Protein AF-A0AAU6EHU8-F1 (afdb_monomer)

Mean predicted aligned error: 6.73 Å

Solvent-accessible surface area (backbone atoms only — not comparable to full-atom values): 5356 Å² total; per-residue (Å²): 110,60,78,81,68,72,57,88,82,88,85,90,75,92,48,61,65,59,46,63,71,73,39,63,60,44,76,41,64,34,75,68,90,86,39,78,69,45,77,45,78,43,95,59,70,92,81,73,58,81,70,50,69,75,35,68,69,45,47,51,53,41,51,55,51,53,52,53,49,53,63,30,67,65,66,73,96,74,78,95,127

pLDDT: mean 85.57, std 14.81, range [41.59, 97.5]

Foldseek 3Di:
DCVVVVHDDDDDDPDLLCCLQQDQKDFAAAPDPGDGPDIDGNPDDPDDDPCVCVDPSSVVSSVVVVVSNVVRPPDPDDDDD

Radius of gyration: 14.9 Å; Cα contacts (8 Å, |Δi|>4): 68; chains: 1; bounding box: 27×27×49 Å

Structure (mmCIF, N/CA/C/O backbone):
data_AF-A0AAU6EHU8-F1
#
_entry.id   AF-A0AAU6EHU8-F1
#
loop_
_atom_site.group_PDB
_atom_site.id
_atom_site.type_symbol
_atom_site.label_atom_id
_atom_site.label_alt_id
_atom_site.label_comp_id
_atom_site.label_asym_id
_atom_site.label_entity_id
_atom_site.label_seq_id
_atom_site.pdbx_PDB_ins_code
_atom_site.Cartn_x
_atom_site.Cartn_y
_atom_site.Cartn_z
_atom_site.occupancy
_atom_site.B_iso_or_equiv
_atom_site.auth_seq_id
_atom_site.auth_comp_id
_atom_site.auth_asym_id
_atom_site.auth_atom_id
_atom_site.pdbx_PDB_model_num
ATOM 1 N N . MET A 1 1 ? 2.320 6.622 17.161 1.00 53.00 1 MET A N 1
ATOM 2 C CA . MET A 1 1 ? 3.494 7.493 16.929 1.00 53.00 1 MET A CA 1
ATOM 3 C C . MET A 1 1 ? 3.371 8.309 15.644 1.00 53.00 1 MET A C 1
ATOM 5 O O . MET A 1 1 ? 3.006 9.457 15.785 1.00 53.00 1 MET A O 1
ATOM 9 N N . TRP A 1 2 ? 3.542 7.793 14.414 1.00 62.44 2 TRP A N 1
ATOM 10 C CA . TRP A 1 2 ? 3.483 8.664 13.208 1.00 62.44 2 TRP A CA 1
ATOM 11 C C . TRP A 1 2 ? 2.095 9.243 12.846 1.00 62.44 2 TRP A C 1
ATOM 13 O O . TRP A 1 2 ? 1.989 10.277 12.194 1.00 62.44 2 TRP A O 1
ATOM 23 N N . ARG A 1 3 ? 1.021 8.577 13.289 1.00 60.59 3 ARG A N 1
ATOM 24 C CA . ARG A 1 3 ? -0.379 8.932 13.014 1.00 60.59 3 ARG A CA 1
ATOM 25 C C . ARG A 1 3 ? -0.841 10.066 13.909 1.00 60.59 3 ARG A C 1
ATOM 27 O O . ARG A 1 3 ? -1.632 10.894 13.484 1.00 60.59 3 ARG A O 1
ATOM 34 N N . ASP A 1 4 ? -0.299 10.092 15.118 1.00 67.38 4 ASP A N 1
ATOM 35 C CA . ASP A 1 4 ? -0.644 11.058 16.153 1.00 67.38 4 ASP A CA 1
ATOM 36 C C . ASP A 1 4 ? 0.122 12.374 15.946 1.00 67.38 4 ASP A C 1
ATOM 38 O O . ASP A 1 4 ? -0.324 13.427 16.384 1.00 67.38 4 ASP A O 1
ATOM 42 N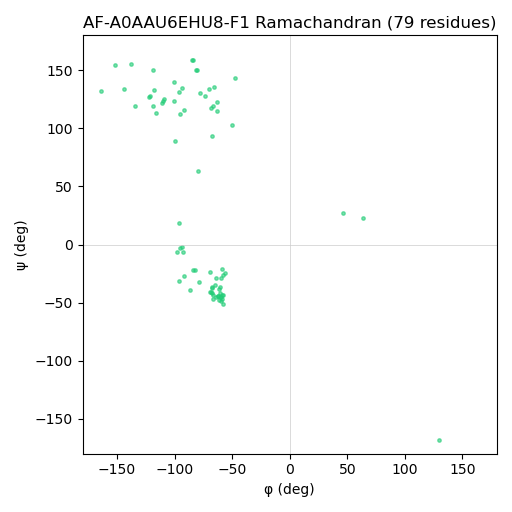 N . THR A 1 5 ? 1.252 12.331 15.228 1.00 77.75 5 THR A N 1
ATOM 43 C CA . THR A 1 5 ? 2.089 13.497 14.904 1.00 77.75 5 THR A CA 1
ATOM 44 C C . THR A 1 5 ? 1.768 14.147 13.555 1.00 77.75 5 THR A C 1
ATOM 46 O O . THR A 1 5 ? 2.404 15.139 13.206 1.00 77.75 5 THR A O 1
ATOM 49 N N . GLY A 1 6 ? 0.826 13.604 12.771 1.00 77.69 6 GLY A N 1
ATOM 50 C CA . GLY A 1 6 ? 0.493 14.128 11.436 1.00 77.69 6 GLY A CA 1
ATOM 51 C C . GLY A 1 6 ? 1.646 14.033 10.427 1.00 77.69 6 GLY A C 1
ATOM 52 O O . GLY A 1 6 ? 1.711 14.799 9.467 1.00 77.69 6 GLY A O 1
ATOM 53 N N . THR A 1 7 ? 2.593 13.122 10.653 1.00 84.44 7 THR A N 1
ATOM 54 C CA . THR A 1 7 ? 3.793 12.994 9.825 1.00 84.44 7 THR A CA 1
ATOM 55 C C . THR A 1 7 ? 3.443 12.367 8.476 1.00 84.44 7 THR A C 1
ATOM 57 O O . THR A 1 7 ? 2.846 11.293 8.421 1.00 84.44 7 THR A O 1
ATOM 60 N N . THR A 1 8 ? 3.843 13.013 7.378 1.00 88.94 8 THR A N 1
ATOM 61 C CA . THR A 1 8 ? 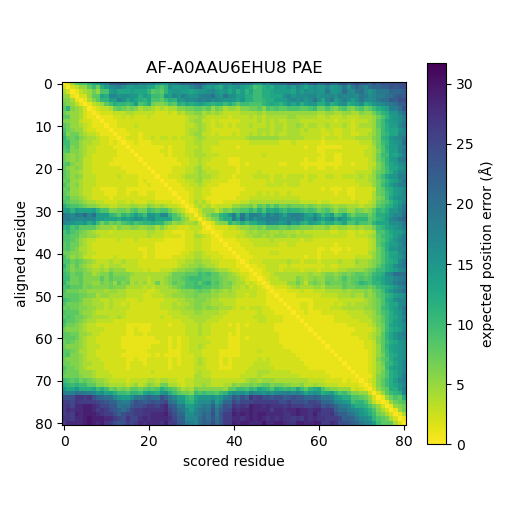3.732 12.421 6.037 1.00 88.94 8 THR A CA 1
ATOM 62 C C . THR A 1 8 ? 4.851 11.407 5.832 1.00 88.94 8 THR A C 1
ATOM 64 O O . THR A 1 8 ? 6.017 11.711 6.076 1.00 88.94 8 THR A O 1
ATOM 67 N N . VAL A 1 9 ? 4.500 10.205 5.375 1.00 89.94 9 VAL A N 1
ATOM 68 C CA . VAL A 1 9 ? 5.439 9.099 5.168 1.00 89.94 9 VAL A CA 1
ATOM 69 C C . VAL A 1 9 ? 5.375 8.657 3.715 1.00 89.94 9 VAL A C 1
ATOM 71 O O . VAL A 1 9 ? 4.302 8.341 3.207 1.00 89.94 9 VAL A O 1
ATOM 74 N N . LEU A 1 10 ? 6.537 8.610 3.066 1.00 93.06 10 LEU A N 1
ATOM 75 C CA . LEU A 1 10 ? 6.720 8.007 1.752 1.00 93.06 10 LEU A CA 1
ATOM 76 C C . LEU A 1 10 ? 7.544 6.730 1.919 1.00 93.06 10 LEU A C 1
ATOM 78 O O . LEU A 1 10 ? 8.652 6.776 2.450 1.00 93.06 10 LEU A O 1
ATOM 82 N N . MET A 1 11 ? 7.005 5.605 1.456 1.00 93.19 11 MET A N 1
ATOM 83 C CA . MET A 1 11 ? 7.690 4.315 1.444 1.00 93.19 11 MET A CA 1
ATOM 84 C C . MET A 1 11 ? 7.839 3.838 0.004 1.00 93.19 11 MET A C 1
ATOM 86 O O . MET A 1 11 ? 6.879 3.864 -0.764 1.00 93.19 11 MET A O 1
ATOM 90 N N . VAL A 1 12 ? 9.044 3.392 -0.342 1.00 92.69 12 VAL A N 1
ATOM 91 C CA . VAL A 1 12 ? 9.345 2.744 -1.619 1.00 92.69 12 VAL A CA 1
ATOM 92 C C . VAL A 1 12 ? 9.632 1.281 -1.318 1.00 92.69 12 VAL A C 1
ATOM 94 O O . VAL A 1 12 ? 10.519 0.977 -0.525 1.00 92.69 12 VAL A O 1
ATOM 97 N N . THR A 1 13 ? 8.865 0.381 -1.926 1.00 93.69 13 THR A N 1
ATOM 98 C CA . THR A 1 13 ? 9.043 -1.066 -1.790 1.00 93.69 13 THR A CA 1
ATOM 99 C C . THR A 1 13 ? 8.873 -1.735 -3.148 1.00 93.69 13 THR A C 1
ATOM 101 O O . THR A 1 13 ? 8.234 -1.189 -4.048 1.00 93.69 13 THR A O 1
ATOM 104 N N . HIS A 1 14 ? 9.480 -2.909 -3.288 1.00 92.00 14 HIS A N 1
ATOM 105 C CA . HIS A 1 14 ? 9.266 -3.802 -4.423 1.00 92.00 14 HIS A CA 1
ATOM 106 C C . HIS A 1 14 ? 8.158 -4.831 -4.138 1.00 92.00 14 HIS A C 1
ATOM 108 O O . HIS A 1 14 ? 7.773 -5.573 -5.038 1.00 92.00 14 HIS A O 1
ATOM 114 N N . ASP A 1 15 ? 7.647 -4.876 -2.904 1.00 94.94 15 ASP A N 1
ATOM 115 C CA . ASP A 1 15 ? 6.581 -5.777 -2.485 1.00 94.94 15 ASP A CA 1
ATOM 116 C C . ASP A 1 15 ? 5.215 -5.074 -2.575 1.00 94.94 15 ASP A C 1
ATOM 118 O O . ASP A 1 15 ? 4.902 -4.137 -1.832 1.00 94.94 15 ASP A O 1
ATOM 122 N N . VAL A 1 16 ? 4.380 -5.538 -3.507 1.00 95.38 16 VAL A N 1
ATOM 123 C CA . VAL A 1 16 ? 3.024 -5.010 -3.711 1.00 95.38 16 VAL A CA 1
ATOM 124 C C . VAL A 1 16 ? 2.129 -5.264 -2.497 1.00 95.38 16 VAL A C 1
ATOM 126 O O . VAL A 1 16 ? 1.285 -4.430 -2.163 1.00 95.38 16 VAL A O 1
ATOM 129 N N . GLU A 1 17 ? 2.303 -6.389 -1.809 1.00 94.88 17 GLU A N 1
ATOM 130 C CA . GLU A 1 17 ? 1.503 -6.730 -0.639 1.00 94.88 17 GLU A CA 1
ATOM 131 C C . GLU A 1 17 ? 1.797 -5.780 0.527 1.00 94.88 17 GLU A C 1
ATOM 133 O O . GLU A 1 17 ? 0.863 -5.310 1.185 1.00 94.88 17 GLU A O 1
ATOM 138 N N . GLU A 1 18 ? 3.070 -5.439 0.752 1.00 94.25 18 GLU A N 1
ATOM 139 C CA . GLU A 1 18 ? 3.453 -4.411 1.726 1.00 94.25 18 GLU A CA 1
ATOM 140 C C . GLU A 1 18 ? 2.878 -3.040 1.356 1.00 94.25 18 GLU A C 1
ATOM 142 O O . GLU A 1 18 ? 2.312 -2.357 2.216 1.00 94.25 18 GLU A O 1
ATOM 147 N N . ALA A 1 19 ? 2.964 -2.658 0.077 1.00 95.38 19 ALA A N 1
ATOM 148 C CA . ALA A 1 19 ? 2.444 -1.383 -0.409 1.00 95.38 19 ALA A CA 1
ATOM 149 C C . ALA A 1 19 ? 0.932 -1.253 -0.158 1.00 95.38 19 ALA A C 1
ATOM 151 O O . ALA A 1 19 ? 0.481 -0.262 0.418 1.00 95.38 19 ALA A O 1
ATOM 152 N N . VAL A 1 20 ? 0.145 -2.274 -0.513 1.00 95.56 20 VAL A N 1
ATOM 153 C CA . VAL A 1 20 ? -1.314 -2.277 -0.304 1.00 95.56 20 VAL A CA 1
ATOM 154 C C . VAL A 1 20 ? -1.667 -2.337 1.186 1.00 95.56 20 VAL A C 1
ATOM 156 O O . VAL A 1 20 ? -2.617 -1.688 1.628 1.00 95.56 20 VAL A O 1
ATOM 159 N N . LEU A 1 21 ? -0.904 -3.078 1.995 1.00 94.12 21 LEU A N 1
ATOM 160 C CA . LEU A 1 21 ? -1.178 -3.202 3.426 1.00 94.12 21 LEU A CA 1
ATOM 161 C C . LEU A 1 21 ? -0.923 -1.902 4.189 1.00 94.12 21 LEU A C 1
ATOM 163 O O . LEU A 1 21 ? -1.701 -1.569 5.085 1.00 94.12 21 LEU A O 1
ATOM 167 N N . LEU A 1 22 ? 0.147 -1.179 3.867 1.00 92.12 22 LEU A N 1
ATOM 168 C CA . LEU A 1 22 ? 0.605 -0.041 4.667 1.00 92.12 22 LEU A CA 1
ATOM 169 C C . LEU A 1 22 ? 0.098 1.304 4.143 1.00 92.12 22 LEU A C 1
ATOM 171 O O . LEU A 1 22 ? -0.129 2.221 4.935 1.00 92.12 22 LEU A O 1
ATOM 175 N N . ALA A 1 23 ? -0.104 1.433 2.832 1.00 93.62 23 ALA A N 1
ATOM 176 C CA . ALA A 1 23 ? -0.366 2.727 2.221 1.00 93.62 23 ALA A CA 1
ATOM 177 C C . ALA A 1 23 ? -1.845 3.137 2.261 1.00 93.62 23 ALA A C 1
ATOM 179 O O . ALA A 1 23 ? -2.768 2.325 2.369 1.00 93.62 23 ALA A O 1
ATOM 180 N N . GLN A 1 24 ? -2.067 4.444 2.140 1.00 93.31 24 GLN A N 1
ATOM 181 C CA . GLN A 1 24 ? -3.375 5.022 1.810 1.00 93.31 24 GLN A CA 1
ATOM 182 C C . GLN A 1 24 ? -3.527 5.217 0.295 1.00 93.31 24 GLN A C 1
ATOM 184 O O . GLN A 1 24 ? -4.637 5.206 -0.228 1.00 93.31 24 GLN A O 1
ATOM 189 N N . ARG A 1 25 ? -2.402 5.389 -0.407 1.00 95.25 25 ARG A N 1
ATOM 190 C CA . ARG A 1 25 ? -2.293 5.574 -1.856 1.00 95.25 25 ARG A CA 1
ATOM 191 C C . ARG A 1 25 ? -1.033 4.859 -2.328 1.00 95.25 25 ARG A C 1
ATOM 193 O O . ARG A 1 25 ? 0.015 5.022 -1.704 1.00 95.25 25 ARG A O 1
ATOM 200 N N . VAL A 1 26 ? -1.128 4.096 -3.409 1.00 97.00 26 VAL A N 1
ATOM 201 C CA . VAL A 1 26 ? 0.018 3.436 -4.046 1.00 97.00 26 VAL A CA 1
ATOM 202 C C . VAL A 1 26 ? 0.297 4.123 -5.374 1.00 97.00 26 VAL A C 1
ATOM 204 O O . VAL A 1 26 ? -0.593 4.237 -6.213 1.00 97.00 26 VA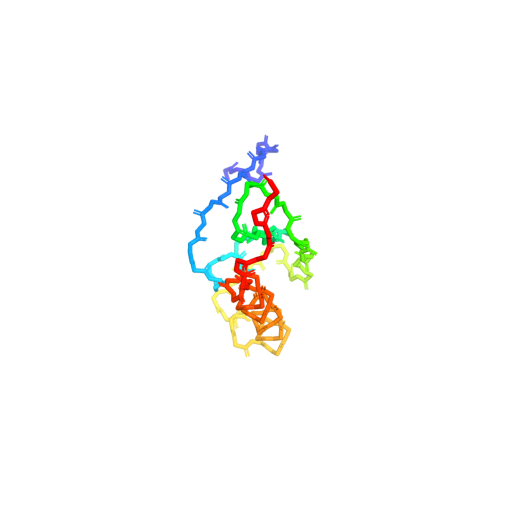L A O 1
ATOM 207 N N . LEU A 1 27 ? 1.531 4.585 -5.561 1.00 95.38 27 LEU A N 1
ATOM 208 C CA . LEU A 1 27 ? 2.002 5.145 -6.825 1.00 95.38 27 LEU A CA 1
ATOM 209 C C . LEU A 1 27 ? 2.822 4.083 -7.555 1.00 95.38 27 LEU A C 1
ATOM 211 O O . LEU A 1 27 ? 3.806 3.582 -7.012 1.00 95.38 27 LEU A O 1
ATOM 215 N N . VAL A 1 28 ? 2.428 3.755 -8.781 1.00 94.06 28 VAL A N 1
ATOM 216 C CA . VAL A 1 28 ? 3.175 2.848 -9.660 1.00 94.06 28 VAL A CA 1
ATOM 2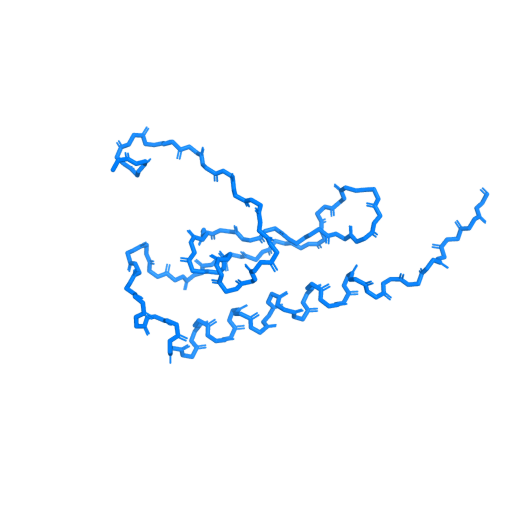17 C C . VAL A 1 28 ? 4.037 3.689 -10.587 1.00 94.06 28 VAL A C 1
ATOM 219 O O . VAL A 1 28 ? 3.552 4.640 -11.198 1.00 94.06 28 VAL A O 1
ATOM 222 N N . PHE A 1 29 ? 5.315 3.346 -10.695 1.00 90.75 29 PHE A N 1
ATOM 223 C CA . PHE A 1 29 ? 6.266 4.017 -11.577 1.00 90.75 29 PHE A CA 1
ATOM 224 C C . PHE A 1 29 ? 6.462 3.195 -12.851 1.00 90.75 29 PHE A C 1
ATOM 226 O O . PHE A 1 29 ? 6.533 1.968 -12.789 1.00 90.75 29 PHE A O 1
ATOM 233 N N . ALA A 1 30 ? 6.555 3.866 -14.000 1.00 85.56 30 ALA A N 1
ATOM 234 C CA . ALA A 1 30 ? 6.891 3.209 -15.262 1.00 85.56 30 ALA A CA 1
ATOM 235 C C . ALA A 1 30 ? 8.403 2.988 -15.406 1.00 85.56 30 ALA A C 1
ATOM 237 O O . ALA A 1 30 ? 9.201 3.806 -14.940 1.00 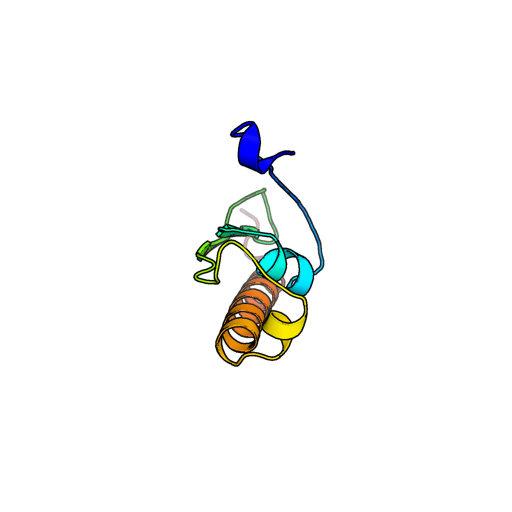85.56 30 ALA A O 1
ATOM 238 N N . CYS A 1 31 ? 8.795 1.931 -16.126 1.00 76.88 31 CYS A N 1
ATOM 239 C CA . CYS A 1 31 ? 10.164 1.789 -16.620 1.00 76.88 31 CYS A CA 1
ATOM 240 C C . CYS A 1 31 ? 10.487 2.932 -17.599 1.00 76.88 31 CYS A C 1
ATOM 242 O O . CYS A 1 31 ? 9.784 3.132 -18.589 1.00 76.88 31 CYS A O 1
ATOM 244 N N . GLY A 1 32 ? 11.541 3.701 -17.310 1.00 71.25 32 GLY A N 1
ATOM 245 C CA . GLY A 1 32 ? 11.894 4.930 -18.030 1.00 71.25 32 GLY A CA 1
ATOM 246 C C .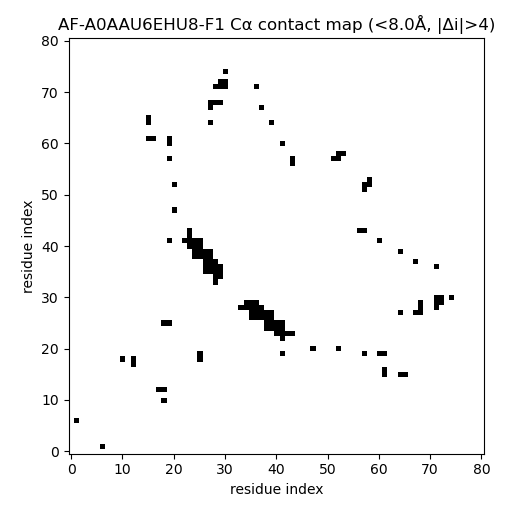 GLY A 1 32 ? 12.130 6.095 -17.062 1.00 71.25 32 GLY A C 1
ATOM 247 O O . GLY A 1 32 ? 12.247 5.866 -15.857 1.00 71.25 32 GLY A O 1
ATOM 248 N N . PRO A 1 33 ? 12.234 7.352 -17.530 1.00 68.12 33 PRO A N 1
ATOM 249 C CA . PRO A 1 33 ? 12.560 8.474 -16.654 1.00 68.12 33 PRO A CA 1
ATOM 250 C C . PRO A 1 33 ? 11.415 8.757 -15.668 1.00 68.12 33 PRO A C 1
ATOM 252 O O . PRO A 1 33 ? 10.488 9.480 -16.008 1.00 68.12 33 PRO A O 1
ATOM 255 N N . GLY A 1 34 ? 11.483 8.180 -14.461 1.00 72.44 34 GLY A N 1
ATOM 256 C CA . GLY A 1 34 ? 10.872 8.643 -13.203 1.00 72.44 34 GLY A CA 1
ATOM 257 C C . GLY A 1 34 ? 9.404 9.090 -13.218 1.00 72.44 34 GLY A C 1
ATOM 258 O O . GLY A 1 34 ? 9.039 9.943 -12.411 1.00 72.44 34 GLY A O 1
ATOM 259 N N . ARG A 1 35 ? 8.565 8.582 -14.127 1.00 85.94 35 ARG A N 1
ATOM 260 C CA . ARG A 1 35 ? 7.164 9.007 -14.259 1.00 85.94 35 ARG A CA 1
ATOM 261 C C . ARG A 1 35 ? 6.241 8.109 -13.447 1.00 85.94 35 ARG A C 1
ATOM 263 O O . ARG A 1 35 ? 6.323 6.883 -13.525 1.00 85.94 35 ARG A O 1
ATOM 270 N N . VAL A 1 36 ? 5.320 8.745 -12.728 1.00 91.00 36 VAL A N 1
ATOM 271 C CA . VAL A 1 36 ? 4.173 8.065 -12.123 1.00 91.00 36 VAL A CA 1
ATOM 272 C C . VAL A 1 36 ? 3.257 7.608 -13.253 1.00 91.00 36 VAL A C 1
ATOM 274 O O . VAL A 1 36 ? 2.761 8.421 -14.029 1.00 91.00 36 VAL A O 1
ATOM 277 N N . ALA A 1 37 ? 3.084 6.299 -13.355 1.00 90.75 37 ALA A N 1
ATOM 278 C CA . ALA A 1 37 ? 2.257 5.636 -14.349 1.00 90.75 37 ALA A CA 1
ATOM 279 C C . ALA A 1 37 ? 0.800 5.528 -13.897 1.00 90.75 37 ALA A C 1
ATOM 281 O O . ALA A 1 37 ? -0.122 5.694 -14.691 1.00 90.75 37 ALA A O 1
ATOM 282 N N . ALA A 1 38 ? 0.602 5.255 -12.609 1.00 93.44 38 ALA A N 1
ATOM 283 C CA . ALA A 1 38 ? -0.716 5.122 -12.021 1.00 93.44 38 ALA A CA 1
ATOM 284 C C . ALA A 1 38 ? -0.697 5.503 -10.543 1.00 93.44 38 ALA A C 1
ATOM 286 O O . ALA A 1 38 ? 0.313 5.368 -9.849 1.00 93.44 38 ALA A O 1
ATOM 287 N N . GLU A 1 39 ? -1.858 5.927 -10.067 1.00 96.31 39 GLU A N 1
ATOM 288 C CA . GLU A 1 39 ? -2.152 6.105 -8.657 1.00 96.31 39 GLU A CA 1
ATOM 289 C C . GLU A 1 39 ? -3.349 5.227 -8.297 1.00 96.31 39 GLU A C 1
ATOM 291 O O . GLU A 1 39 ? -4.392 5.295 -8.946 1.00 96.31 39 GLU A O 1
ATOM 296 N N . VAL A 1 40 ? -3.199 4.414 -7.253 1.00 96.88 40 VAL A N 1
ATOM 297 C CA . VAL A 1 40 ? -4.245 3.522 -6.753 1.00 96.88 40 VAL A CA 1
ATOM 298 C C . VAL A 1 40 ? -4.633 3.947 -5.335 1.00 96.88 40 VAL A C 1
ATOM 300 O O . VAL A 1 40 ? -3.808 3.827 -4.419 1.00 96.88 40 VAL A O 1
ATOM 303 N N . PRO A 1 41 ? -5.864 4.443 -5.112 1.00 96.56 41 PRO A N 1
ATOM 304 C CA . PRO A 1 41 ? -6.365 4.693 -3.767 1.00 96.56 41 PRO A CA 1
ATOM 305 C C . PRO A 1 41 ? -6.620 3.365 -3.042 1.00 96.56 41 PRO A C 1
ATOM 307 O O . PRO A 1 41 ? -7.225 2.447 -3.593 1.00 96.56 41 PRO A O 1
ATOM 310 N N . ILE A 1 42 ? -6.169 3.261 -1.791 1.00 95.81 42 ILE A N 1
ATOM 311 C CA . ILE A 1 42 ? -6.347 2.062 -0.965 1.00 95.81 42 ILE A CA 1
ATOM 312 C C . ILE A 1 42 ? -7.526 2.283 -0.022 1.00 95.81 42 ILE A C 1
ATOM 314 O O . ILE A 1 42 ? -7.359 2.743 1.111 1.00 95.81 42 ILE A O 1
ATOM 318 N N . ASP A 1 43 ? -8.719 1.926 -0.496 1.00 92.69 43 ASP A N 1
ATOM 319 C CA . ASP A 1 43 ? -9.959 1.986 0.285 1.00 92.69 43 ASP A CA 1
ATOM 320 C C . ASP A 1 43 ? -10.084 0.781 1.233 1.00 92.69 43 ASP A C 1
ATOM 322 O O . ASP A 1 43 ? -10.928 -0.106 1.105 1.00 92.69 43 ASP A O 1
ATOM 326 N N . LEU A 1 44 ? -9.141 0.706 2.169 1.00 92.50 44 LEU A N 1
ATOM 327 C CA . LEU A 1 44 ? -9.135 -0.250 3.270 1.00 92.50 44 LEU A CA 1
ATOM 328 C C . LEU A 1 44 ? -9.171 0.518 4.592 1.00 92.50 44 LEU A C 1
ATOM 330 O O . LEU A 1 44 ? -8.563 1.593 4.670 1.00 92.50 44 LEU A O 1
ATOM 334 N N . PRO A 1 45 ? -9.769 -0.054 5.658 1.00 89.06 45 PRO A N 1
ATOM 335 C CA . PRO A 1 45 ? -9.843 0.586 6.968 1.00 89.06 45 PRO A CA 1
ATOM 336 C C . PRO A 1 45 ? -8.491 1.139 7.414 1.00 89.06 45 PRO A C 1
ATOM 338 O O . PRO A 1 45 ? -7.456 0.520 7.172 1.00 89.06 45 PRO A O 1
ATOM 341 N N . ALA A 1 46 ? -8.480 2.291 8.088 1.00 81.75 46 ALA A N 1
ATOM 342 C CA . ALA A 1 46 ? -7.230 2.895 8.538 1.00 81.75 46 ALA A CA 1
ATOM 343 C C . ALA A 1 46 ? -6.479 1.962 9.503 1.00 81.75 46 ALA A C 1
ATOM 345 O O . ALA A 1 46 ? -5.263 1.810 9.413 1.00 81.75 46 ALA A O 1
ATOM 346 N N . TYR A 1 47 ? -7.172 1.305 10.429 1.00 83.81 47 TYR A N 1
ATOM 347 C CA . TYR A 1 47 ? -6.560 0.297 11.289 1.00 83.81 47 TYR A CA 1
ATOM 348 C C . TYR A 1 47 ? -6.695 -1.089 10.652 1.00 83.81 47 TYR A C 1
ATOM 350 O O . TYR A 1 47 ? -7.806 -1.580 10.463 1.00 83.81 47 TYR A O 1
ATOM 358 N N . ARG A 1 48 ? -5.563 -1.707 10.297 1.00 86.19 48 ARG A N 1
ATOM 359 C CA . ARG A 1 48 ? -5.514 -2.980 9.567 1.00 86.19 48 ARG A CA 1
ATOM 360 C C . ARG A 1 48 ? -4.815 -4.027 10.418 1.00 86.19 48 ARG A C 1
ATOM 362 O O . ARG A 1 48 ? -3.647 -3.874 10.757 1.00 86.19 48 ARG A O 1
ATOM 369 N N . ALA A 1 49 ? -5.531 -5.098 10.736 1.00 88.94 49 ALA A N 1
ATOM 370 C CA . ALA A 1 49 ? -4.922 -6.321 11.241 1.00 88.94 49 ALA A CA 1
ATOM 371 C C . ALA A 1 49 ? -4.443 -7.181 10.064 1.00 88.94 49 ALA A C 1
ATOM 373 O O . ALA A 1 49 ? -4.975 -7.077 8.959 1.00 88.94 49 ALA A O 1
ATOM 374 N N . LEU A 1 50 ? -3.506 -8.101 10.308 1.00 90.19 50 LEU A N 1
ATOM 375 C CA . LEU A 1 50 ? -3.014 -9.033 9.281 1.00 90.19 50 LEU A CA 1
ATOM 376 C C . LEU A 1 50 ? -4.132 -9.862 8.626 1.00 90.19 50 LEU A C 1
ATOM 378 O O . LEU A 1 50 ? -4.002 -10.270 7.476 1.00 90.19 50 LEU A O 1
ATOM 382 N N . ALA A 1 51 ? -5.256 -10.058 9.323 1.00 92.69 51 ALA A N 1
ATOM 383 C CA . ALA A 1 51 ? -6.440 -10.722 8.786 1.00 92.69 51 ALA A CA 1
ATOM 384 C C . ALA A 1 51 ? -7.005 -10.046 7.521 1.00 92.69 51 ALA A C 1
ATOM 386 O O . ALA A 1 51 ? -7.598 -10.738 6.693 1.00 92.69 51 ALA A O 1
ATOM 387 N N . VAL A 1 52 ? -6.778 -8.736 7.327 1.00 94.25 52 VAL A N 1
ATOM 388 C CA . VAL A 1 52 ? -7.241 -8.014 6.129 1.00 94.25 52 VAL A CA 1
ATOM 389 C C . VAL A 1 52 ? -6.657 -8.604 4.847 1.00 94.25 52 VAL A C 1
ATOM 391 O O . VAL A 1 52 ? -7.324 -8.596 3.825 1.00 94.25 52 VAL A O 1
ATOM 394 N N . LYS A 1 53 ? -5.462 -9.212 4.900 1.00 93.00 53 LYS A N 1
ATOM 395 C CA . LYS A 1 53 ? -4.819 -9.835 3.731 1.00 93.00 53 LYS A CA 1
ATOM 396 C C . LYS A 1 53 ? -5.656 -10.946 3.093 1.00 93.00 53 LYS A C 1
ATOM 398 O O . LYS A 1 53 ? -5.444 -11.30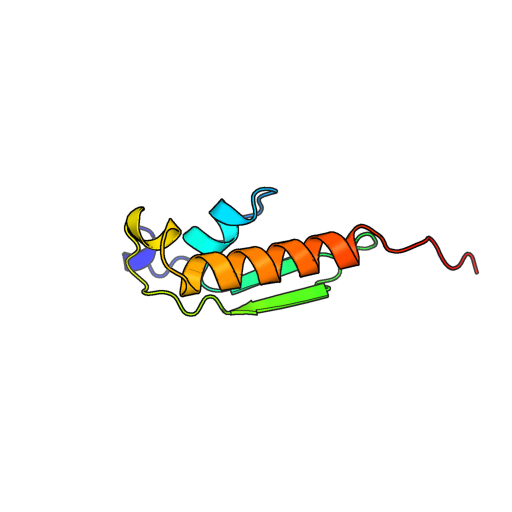8 1.942 1.00 93.00 53 LYS A O 1
ATOM 403 N N . ARG A 1 54 ? -6.594 -11.511 3.857 1.00 94.19 54 ARG A N 1
ATOM 404 C CA . ARG A 1 54 ? -7.460 -12.618 3.438 1.00 94.19 54 ARG A CA 1
ATOM 405 C C . ARG A 1 54 ? -8.811 -12.140 2.902 1.00 94.19 54 ARG A C 1
ATOM 407 O O . ARG A 1 54 ? -9.616 -12.977 2.505 1.00 94.19 54 ARG A O 1
ATOM 414 N N . THR A 1 55 ? -9.097 -10.835 2.927 1.00 95.94 55 THR A N 1
ATOM 415 C CA . THR A 1 55 ? -10.365 -10.301 2.420 1.00 95.94 55 THR A CA 1
ATOM 416 C C . THR A 1 55 ? -10.326 -10.168 0.904 1.00 95.94 55 THR A C 1
ATOM 418 O O . THR A 1 55 ? -9.283 -9.912 0.303 1.00 95.94 55 THR A O 1
ATOM 421 N N . SER A 1 56 ? -11.490 -10.293 0.269 1.00 96.56 56 SER A N 1
ATOM 422 C CA . SER A 1 56 ? -11.631 -10.090 -1.176 1.00 96.56 56 SER A CA 1
ATOM 423 C C . SER A 1 56 ? -11.236 -8.677 -1.606 1.00 96.56 56 SER A C 1
ATOM 425 O O . SER A 1 56 ? -10.607 -8.518 -2.648 1.00 96.56 56 SER A O 1
ATOM 427 N N . SER A 1 57 ? -11.538 -7.662 -0.788 1.00 94.94 57 SER A N 1
ATOM 428 C CA . SER A 1 57 ? -11.141 -6.273 -1.042 1.00 94.94 57 SER A CA 1
ATOM 429 C C . SER A 1 57 ? -9.624 -6.109 -1.131 1.00 94.94 57 SER A C 1
ATOM 431 O O . SER A 1 57 ? -9.126 -5.479 -2.061 1.00 94.94 57 SER A O 1
ATOM 433 N N . PHE A 1 58 ? -8.877 -6.723 -0.209 1.00 96.62 58 PHE A N 1
ATOM 434 C CA . PHE A 1 58 ? -7.419 -6.683 -0.227 1.00 96.62 58 PHE A CA 1
ATOM 435 C C . PHE A 1 58 ? -6.855 -7.437 -1.431 1.00 96.62 58 PHE A C 1
ATOM 437 O O . PHE A 1 58 ? -6.000 -6.914 -2.141 1.00 96.62 58 PHE A O 1
ATOM 444 N N . LEU A 1 59 ? -7.355 -8.650 -1.683 1.00 97.25 59 LEU A N 1
ATOM 445 C CA . LEU A 1 59 ? -6.891 -9.476 -2.797 1.00 97.25 59 LEU A CA 1
ATOM 446 C C . LEU A 1 59 ? -7.141 -8.801 -4.153 1.00 97.25 59 LEU A C 1
ATOM 448 O O . LEU A 1 59 ? -6.276 -8.859 -5.024 1.00 97.2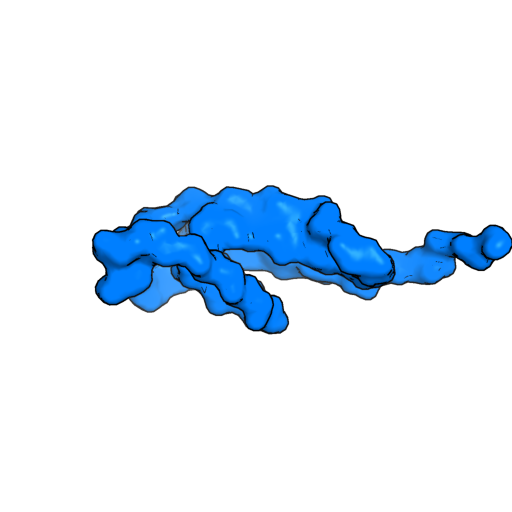5 59 LEU A O 1
ATOM 452 N N . GLY A 1 60 ? -8.280 -8.119 -4.313 1.00 97.44 60 GLY A N 1
ATOM 453 C CA . GLY A 1 60 ? -8.604 -7.355 -5.519 1.00 97.44 60 GLY A CA 1
ATOM 454 C C . GLY A 1 60 ? -7.688 -6.146 -5.724 1.00 97.44 60 GLY A C 1
ATOM 455 O O . GLY A 1 60 ? -7.187 -5.934 -6.829 1.00 97.44 60 GLY A O 1
ATOM 456 N N . LEU A 1 61 ? -7.407 -5.387 -4.659 1.00 96.94 61 LEU A N 1
ATOM 457 C CA . LEU A 1 61 ? -6.451 -4.275 -4.714 1.00 96.94 61 LEU A CA 1
ATOM 458 C C . LEU A 1 61 ? -5.040 -4.762 -5.052 1.00 96.94 61 LEU A C 1
ATOM 460 O O . LEU A 1 61 ? -4.387 -4.180 -5.915 1.00 96.94 61 LEU A O 1
ATOM 464 N N . ARG A 1 62 ? -4.590 -5.855 -4.424 1.00 97.19 62 ARG A N 1
ATOM 465 C CA . ARG A 1 62 ? -3.287 -6.466 -4.708 1.00 97.19 62 ARG A CA 1
ATOM 466 C C . ARG A 1 62 ? -3.170 -6.864 -6.177 1.00 97.19 62 ARG A C 1
ATOM 468 O O . ARG A 1 62 ? -2.222 -6.443 -6.828 1.00 97.19 62 ARG A O 1
ATOM 475 N N . ALA A 1 63 ? -4.154 -7.595 -6.702 1.00 97.50 63 ALA A N 1
ATOM 476 C CA . ALA A 1 63 ? -4.170 -8.002 -8.106 1.00 97.50 63 ALA A CA 1
ATOM 477 C C . ALA A 1 63 ? -4.125 -6.790 -9.054 1.00 97.50 63 ALA A C 1
ATOM 479 O O . ALA A 1 63 ? -3.334 -6.765 -9.991 1.00 97.50 63 ALA A O 1
ATOM 480 N N . THR A 1 64 ? -4.900 -5.741 -8.754 1.00 96.62 64 THR A N 1
ATOM 481 C CA . THR A 1 64 ? -4.911 -4.498 -9.546 1.00 96.62 64 THR A CA 1
ATOM 482 C C . THR A 1 64 ? -3.524 -3.855 -9.609 1.00 96.62 64 THR A C 1
ATOM 484 O O . THR A 1 64 ? -3.060 -3.470 -10.682 1.00 96.62 64 THR A O 1
ATOM 487 N N . VAL A 1 65 ? -2.844 -3.736 -8.465 1.00 96.00 65 VAL A N 1
ATOM 488 C CA . VAL A 1 65 ? -1.506 -3.134 -8.410 1.00 96.00 65 VAL A CA 1
ATOM 489 C C . VAL A 1 65 ? -0.472 -4.026 -9.101 1.00 96.00 65 VAL A C 1
ATOM 491 O O . VAL A 1 65 ? 0.359 -3.510 -9.843 1.00 96.00 65 VAL A O 1
ATOM 494 N N . GLU A 1 66 ? -0.530 -5.347 -8.921 1.00 95.50 66 GLU A N 1
ATOM 495 C CA . GLU A 1 66 ? 0.357 -6.297 -9.611 1.00 95.50 66 GLU A CA 1
ATOM 496 C C . GLU A 1 66 ? 0.232 -6.195 -11.137 1.00 95.50 66 GLU A C 1
ATOM 498 O O . GLU A 1 66 ? 1.244 -6.159 -11.841 1.00 95.50 66 GLU A O 1
ATOM 503 N N . ASP A 1 67 ? -0.992 -6.096 -11.656 1.00 95.06 67 ASP A N 1
ATOM 504 C CA . ASP A 1 67 ? -1.242 -5.954 -13.091 1.00 95.06 67 ASP A CA 1
ATOM 505 C C . ASP A 1 67 ? -0.749 -4.600 -13.629 1.00 95.06 67 ASP A C 1
ATOM 507 O O . ASP A 1 67 ? -0.161 -4.528 -14.716 1.00 95.06 67 ASP A O 1
ATOM 511 N N . LEU A 1 68 ? -0.898 -3.524 -12.849 1.00 93.69 68 LEU A N 1
ATOM 512 C CA . LEU A 1 68 ? -0.333 -2.216 -13.187 1.00 93.69 68 LEU A CA 1
ATOM 513 C C . LEU A 1 68 ? 1.196 -2.251 -13.218 1.00 93.69 68 LEU A C 1
ATOM 515 O O . LEU A 1 68 ? 1.797 -1.756 -14.167 1.00 93.69 68 LEU A O 1
ATOM 519 N N . VAL A 1 69 ? 1.838 -2.866 -12.227 1.00 91.75 69 VAL A N 1
ATOM 520 C CA . VAL A 1 69 ? 3.300 -3.010 -12.213 1.00 91.75 69 VAL A CA 1
ATOM 521 C C . VAL A 1 69 ? 3.761 -3.830 -13.419 1.00 91.75 69 VAL A C 1
ATOM 523 O O . VAL A 1 69 ? 4.643 -3.396 -14.159 1.00 91.75 69 VAL A O 1
ATOM 526 N N . ARG A 1 70 ? 3.123 -4.976 -13.685 1.00 90.75 70 ARG A N 1
ATOM 527 C CA . ARG A 1 70 ? 3.478 -5.854 -14.810 1.00 90.75 70 ARG A CA 1
ATOM 528 C C . ARG A 1 70 ? 3.342 -5.153 -16.161 1.00 90.75 70 ARG A C 1
ATOM 530 O O . ARG A 1 70 ? 4.239 -5.264 -16.993 1.00 90.75 70 ARG A O 1
ATOM 537 N N . SER A 1 71 ? 2.249 -4.426 -16.380 1.00 90.00 71 SER A N 1
ATOM 538 C CA . SER A 1 71 ? 2.007 -3.720 -17.647 1.00 90.00 71 SER A CA 1
ATOM 539 C C . SER A 1 71 ? 3.028 -2.610 -17.923 1.00 90.00 71 SER A C 1
ATOM 541 O O . SER A 1 71 ? 3.347 -2.366 -19.084 1.00 90.00 71 SER A O 1
ATOM 543 N N . HIS A 1 72 ? 3.597 -1.995 -16.881 1.00 85.19 72 HIS A N 1
ATOM 544 C CA . HIS A 1 72 ? 4.583 -0.916 -17.010 1.00 85.19 72 HIS A CA 1
ATOM 545 C C . HIS A 1 72 ? 6.046 -1.365 -16.879 1.00 85.19 72 HIS A C 1
ATOM 547 O O . HIS A 1 72 ? 6.950 -0.560 -17.110 1.00 85.19 72 HIS A O 1
ATOM 553 N N . MET A 1 73 ? 6.288 -2.632 -16.531 1.00 75.38 73 MET A N 1
ATOM 554 C CA . MET A 1 73 ? 7.605 -3.270 -16.646 1.00 75.38 73 MET A CA 1
ATOM 555 C C . MET A 1 73 ? 7.873 -3.826 -18.051 1.00 75.38 73 MET A C 1
ATOM 557 O O . MET A 1 73 ? 9.026 -4.011 -18.425 1.00 75.38 73 MET A O 1
ATOM 561 N N . LEU A 1 74 ? 6.822 -4.095 -18.833 1.00 67.00 74 LEU A N 1
ATOM 562 C CA . LEU A 1 74 ? 6.918 -4.695 -20.168 1.00 67.00 74 LEU A CA 1
ATOM 563 C C . LEU A 1 74 ? 6.911 -3.670 -21.312 1.00 67.00 74 LEU A C 1
ATOM 565 O O . LEU A 1 74 ? 6.651 -4.047 -22.454 1.00 67.00 74 LEU A O 1
ATOM 569 N N . THR A 1 75 ? 7.186 -2.389 -21.056 1.00 56.16 75 THR A N 1
ATOM 570 C CA . THR A 1 75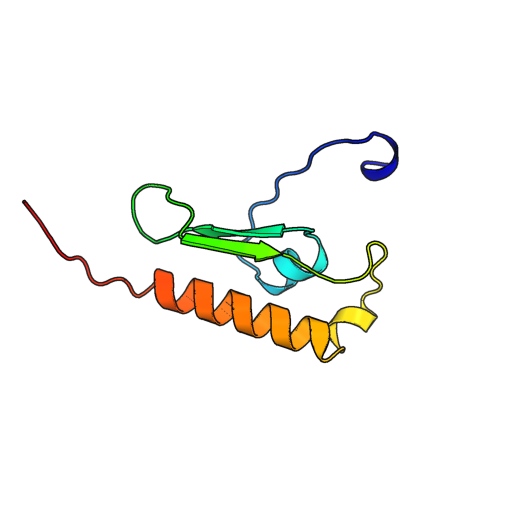 ? 7.258 -1.385 -22.125 1.00 56.16 75 THR A CA 1
ATOM 571 C C . THR A 1 75 ? 8.397 -1.734 -23.091 1.00 56.16 75 THR A C 1
ATOM 573 O O . THR A 1 75 ? 9.560 -1.709 -22.684 1.00 56.16 75 THR A O 1
ATOM 576 N N . PRO A 1 76 ? 8.116 -2.059 -24.370 1.00 49.97 76 PRO A N 1
ATOM 577 C CA . PRO A 1 76 ? 9.178 -2.204 -25.350 1.00 49.97 76 PRO A CA 1
ATOM 578 C C . PRO A 1 76 ? 9.833 -0.835 -25.551 1.00 49.97 76 PRO A C 1
ATOM 580 O O . PRO A 1 76 ? 9.132 0.168 -25.691 1.00 49.97 76 PRO A O 1
ATOM 583 N N . GLU A 1 77 ? 11.166 -0.793 -25.590 1.00 52.78 77 GLU A N 1
ATOM 584 C CA . GLU A 1 77 ? 11.906 0.343 -26.144 1.00 52.78 77 GLU A CA 1
ATOM 585 C C . GLU A 1 77 ? 11.337 0.687 -27.533 1.00 52.78 77 GLU A C 1
ATOM 587 O O . GLU A 1 77 ? 11.601 0.019 -28.532 1.00 52.78 77 GLU A O 1
ATOM 592 N N . ARG A 1 78 ? 10.534 1.743 -27.603 1.00 51.62 78 ARG A N 1
ATOM 593 C CA . ARG A 1 78 ? 10.309 2.563 -28.794 1.00 51.62 78 ARG A CA 1
ATOM 594 C C . ARG A 1 78 ? 10.398 3.994 -28.266 1.00 51.62 78 ARG A C 1
ATOM 596 O O . ARG A 1 78 ? 9.684 4.327 -27.331 1.00 51.62 78 ARG A O 1
ATOM 603 N N . GLU A 1 79 ? 11.303 4.858 -28.699 1.00 43.28 79 GLU A N 1
ATOM 604 C CA . GLU A 1 79 ? 11.895 5.036 -30.019 1.00 43.28 79 GLU A CA 1
ATOM 605 C C . GLU A 1 79 ? 13.156 5.904 -29.837 1.00 43.28 79 GLU A C 1
ATOM 607 O O . GLU A 1 79 ? 13.113 6.910 -29.128 1.00 43.28 79 GLU A O 1
ATOM 612 N N . LYS A 1 80 ? 14.290 5.497 -30.426 1.00 41.59 80 LYS A N 1
ATOM 613 C CA . LYS A 1 80 ? 15.431 6.398 -30.638 1.00 41.59 80 LYS A CA 1
ATOM 614 C C . LYS A 1 80 ? 14.988 7.450 -31.656 1.00 41.59 80 LYS A C 1
ATOM 616 O O . LYS A 1 80 ? 14.680 7.074 -32.785 1.00 41.59 80 LYS A O 1
ATOM 621 N N . VAL A 1 81 ? 14.992 8.720 -31.260 1.00 45.44 81 VAL A N 1
ATOM 622 C CA . VAL A 1 81 ? 15.008 9.872 -32.175 1.00 45.44 81 VAL A CA 1
ATOM 623 C C . VAL A 1 81 ? 16.393 10.491 -32.118 1.00 45.44 81 VAL A C 1
ATOM 625 O O . VAL A 1 81 ? 16.912 10.626 -30.985 1.00 45.44 81 VAL A O 1
#

Sequence (81 aa):
MWRDTGTTVLMVTHDVEEAVLLAQRVLVFACGPGRVAAEVPIDLPAYRALAVKRTSSFLGLRATVEDLVRSHMLTPEREKV

Secondary structure (DSSP, 8-state):
-TTTTT-------S-HHHHHHH-SEEEEEPSSSS-EEEEEE--S-SS--GGGGGSHHHHHHHHHHHHHHHHHH--------

Nearest PDB structures (foldseek):
  3ssn-assembly1_B  TM=3.943E-01  e=6.969E+00  Micromonospora griseorubida